Protein AF-A0A5B7BRU8-F1 (afdb_monomer)

Sequence (121 aa):
IQEARGSVTLKDQLRDIVDGLNHENLNVRYMVACELNKLLNLRREDVTSVVTGEVGSDIDVLSSLITSLLRGCAEESRTLVGQRLKLVCADCLGALGAVDPAKVKGFSSQRFKIACSDDDL

Organism: Davidia involucrata (NCBI:txid16924)

pLDDT: mean 86.53, std 15.12, range [45.56, 98.75]

Nearest PDB structures (foldseek):
  4mfu-assembly1_A  TM=5.853E-01  e=4.643E+00  Homo sapiens
  4cba-assembly1_A  TM=6.018E-01  e=8.241E+00  Homo sapiens
  1pc2-assembly1_A  TM=3.114E-01  e=1.913E+00  Homo sapiens

Secondary structure (DSSP, 8-state):
---SSPPPPHHHHHHHHHHHHT-SSHHHHHHHHHHHHHHHHHTHHHHHHHHH---HHHHHHHHHHHHHHHHHHT----SHHHHHHHHHHHHHHHHH----GGG------------------

Structure (mmCIF, N/CA/C/O backbone):
data_AF-A0A5B7BRU8-F1
#
_entry.id   AF-A0A5B7BRU8-F1
#
loop_
_atom_site.group_PDB
_atom_site.id
_atom_site.type_symbol
_atom_site.label_atom_id
_atom_site.label_alt_id
_atom_site.label_comp_id
_atom_site.label_asym_id
_atom_site.label_entity_id
_atom_site.label_seq_id
_atom_site.pdbx_PDB_ins_code
_atom_site.Cartn_x
_atom_site.Cartn_y
_atom_site.Cartn_z
_atom_site.occupancy
_atom_site.B_iso_or_equiv
_atom_site.auth_seq_id
_atom_site.auth_comp_id
_atom_site.auth_asym_id
_atom_site.auth_atom_id
_atom_site.pdbx_PDB_model_num
ATOM 1 N N . ILE A 1 1 ? 7.985 20.636 27.473 1.00 47.28 1 ILE A N 1
ATOM 2 C CA . ILE A 1 1 ? 7.450 20.869 26.107 1.00 47.28 1 ILE A CA 1
ATOM 3 C C . ILE A 1 1 ? 7.119 19.501 25.517 1.00 47.28 1 ILE A C 1
ATOM 5 O O . ILE A 1 1 ? 7.957 18.906 24.859 1.00 47.28 1 ILE A O 1
ATOM 9 N N . GLN A 1 2 ? 5.962 18.937 25.864 1.00 45.56 2 GLN A N 1
ATOM 10 C CA . GLN A 1 2 ? 5.582 17.571 25.463 1.00 45.56 2 GLN A CA 1
ATOM 11 C C . GLN A 1 2 ? 4.068 17.456 25.198 1.00 45.56 2 GLN A C 1
ATOM 13 O O . GLN A 1 2 ? 3.508 16.372 25.239 1.00 45.56 2 GLN A O 1
ATOM 18 N N . GLU A 1 3 ? 3.417 18.586 24.904 1.00 46.41 3 GLU A N 1
ATOM 19 C CA . GLU A 1 3 ? 1.966 18.708 24.704 1.00 46.41 3 GLU A CA 1
ATOM 20 C C . GLU A 1 3 ? 1.664 19.636 23.514 1.00 46.41 3 GLU A C 1
ATOM 22 O O . GLU A 1 3 ? 1.133 20.729 23.677 1.00 46.41 3 GLU A O 1
ATOM 27 N N . ALA A 1 4 ? 2.068 19.256 22.298 1.00 52.97 4 ALA A N 1
ATOM 28 C CA . ALA A 1 4 ? 1.683 20.023 21.100 1.00 52.97 4 ALA A CA 1
ATOM 29 C C . ALA A 1 4 ? 1.502 19.193 19.819 1.00 52.97 4 ALA A C 1
ATOM 31 O O . ALA A 1 4 ? 1.218 19.750 18.763 1.00 52.97 4 ALA A O 1
ATOM 32 N N . ARG A 1 5 ? 1.649 17.866 19.875 1.00 54.78 5 ARG A N 1
ATOM 33 C CA . ARG A 1 5 ? 1.289 16.982 18.762 1.00 54.78 5 ARG A CA 1
ATOM 34 C C . ARG A 1 5 ? 0.196 16.070 19.287 1.00 54.78 5 ARG A C 1
ATOM 36 O O . ARG A 1 5 ? 0.471 15.258 20.164 1.00 54.78 5 ARG A O 1
ATOM 43 N N . GLY A 1 6 ? -1.040 16.278 18.835 1.00 57.91 6 GLY A N 1
ATOM 44 C CA . GLY A 1 6 ? -2.138 15.362 19.143 1.00 57.91 6 GLY A CA 1
ATOM 45 C C . GLY A 1 6 ? -1.732 13.921 18.822 1.00 57.91 6 GLY A C 1
ATOM 46 O O . GLY A 1 6 ? -0.848 13.696 17.992 1.00 57.91 6 GLY A O 1
ATOM 47 N N . SER A 1 7 ? -2.333 12.948 19.507 1.00 70.25 7 SER A N 1
ATOM 48 C CA . SER A 1 7 ? -2.069 11.536 19.221 1.00 70.25 7 SER A CA 1
ATOM 49 C C . SER A 1 7 ? -2.388 11.262 17.750 1.00 70.25 7 SER A C 1
ATOM 51 O O . SER A 1 7 ? -3.527 11.457 17.327 1.00 70.25 7 SER A O 1
ATOM 53 N N . VAL A 1 8 ? -1.378 10.885 16.960 1.00 82.31 8 VAL A N 1
ATOM 54 C CA . VAL A 1 8 ? -1.557 10.590 15.534 1.00 82.31 8 VAL A CA 1
ATOM 55 C C . VAL A 1 8 ? -2.370 9.306 15.435 1.00 82.31 8 VAL A C 1
ATOM 57 O O . VAL A 1 8 ? -1.941 8.257 15.924 1.00 82.31 8 VAL A O 1
ATOM 60 N N . THR A 1 9 ? -3.554 9.382 14.829 1.00 89.75 9 THR A N 1
ATOM 61 C CA . THR 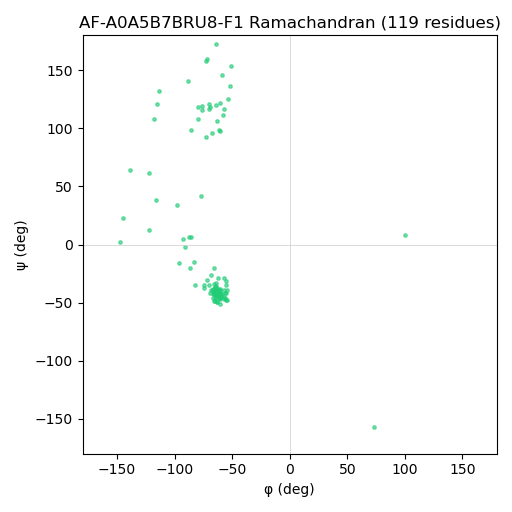A 1 9 ? -4.412 8.204 14.697 1.00 89.75 9 THR A CA 1
ATOM 62 C C . THR A 1 9 ? -3.839 7.242 13.654 1.00 89.75 9 THR A C 1
ATOM 64 O O . THR A 1 9 ? -3.076 7.642 12.774 1.00 89.75 9 THR A O 1
ATOM 67 N N . LEU A 1 10 ? -4.215 5.956 13.712 1.00 90.06 10 LEU A N 1
ATOM 68 C CA . LEU A 1 10 ? -3.817 4.986 12.676 1.00 90.06 10 LEU A CA 1
ATOM 69 C C . LEU A 1 10 ? -4.224 5.473 11.281 1.00 90.06 10 LEU A C 1
ATOM 71 O O . LEU A 1 10 ? -3.479 5.337 10.321 1.00 90.06 10 LEU A O 1
ATOM 75 N N . LYS A 1 11 ? -5.407 6.074 11.184 1.00 89.88 11 LYS A N 1
ATOM 76 C CA . LYS A 1 11 ? -5.946 6.603 9.940 1.00 89.88 11 LYS A CA 1
ATOM 77 C C . LYS A 1 11 ? -5.086 7.723 9.360 1.00 89.88 11 LYS A C 1
ATOM 79 O O . LYS A 1 11 ? -4.850 7.720 8.155 1.00 89.88 11 LYS A O 1
ATOM 84 N N . ASP A 1 12 ? -4.618 8.642 10.202 1.00 91.94 12 ASP A N 1
ATOM 85 C CA . ASP A 1 12 ? -3.735 9.731 9.771 1.00 91.94 12 ASP A CA 1
ATOM 86 C C . ASP A 1 12 ? -2.406 9.160 9.261 1.00 91.94 12 ASP A C 1
ATOM 88 O O . ASP A 1 12 ? -1.969 9.505 8.169 1.00 91.94 12 ASP A O 1
ATOM 92 N N . GLN A 1 13 ? -1.837 8.173 9.969 1.00 93.94 13 GLN A N 1
ATOM 93 C CA . GLN A 1 13 ? -0.629 7.467 9.516 1.00 93.94 13 GLN A CA 1
ATOM 94 C C . GLN A 1 13 ? -0.838 6.782 8.162 1.00 93.94 13 GLN A C 1
ATOM 96 O O . GLN A 1 13 ? 0.014 6.869 7.281 1.00 93.94 13 GLN A O 1
ATOM 101 N N . LEU A 1 14 ? -1.973 6.104 7.973 1.00 94.62 14 LEU A N 1
ATOM 102 C CA . LEU A 1 14 ? -2.295 5.454 6.704 1.00 94.62 14 LEU A CA 1
ATOM 103 C C . LEU A 1 14 ? -2.489 6.474 5.575 1.00 94.62 14 LEU A C 1
ATOM 105 O O . LEU A 1 14 ? -2.116 6.186 4.440 1.00 94.62 14 LEU A O 1
ATOM 109 N N . ARG A 1 15 ? -3.030 7.664 5.867 1.00 95.00 15 ARG A N 1
ATOM 110 C CA . ARG A 1 15 ? -3.149 8.748 4.885 1.00 95.00 15 ARG A CA 1
ATOM 111 C C . ARG A 1 15 ? -1.774 9.257 4.450 1.00 95.00 15 ARG A C 1
ATOM 113 O O . ARG A 1 15 ? -1.514 9.294 3.252 1.00 95.00 15 ARG A O 1
ATOM 120 N N . ASP A 1 16 ? -0.886 9.531 5.402 1.00 96.25 16 ASP A N 1
ATOM 121 C CA . ASP A 1 16 ? 0.487 9.968 5.120 1.00 96.25 16 ASP A CA 1
ATOM 122 C C . ASP A 1 16 ? 1.264 8.910 4.313 1.00 96.25 16 ASP A C 1
ATOM 124 O O . ASP A 1 16 ? 2.018 9.225 3.389 1.00 96.25 16 ASP A O 1
ATOM 128 N N . ILE A 1 17 ? 1.046 7.627 4.621 1.00 97.69 17 ILE A N 1
ATOM 129 C CA . ILE A 1 17 ? 1.626 6.508 3.871 1.00 97.69 17 ILE A CA 1
ATOM 130 C C . ILE A 1 17 ? 1.115 6.480 2.428 1.00 97.69 17 ILE A C 1
ATOM 132 O O . ILE A 1 17 ? 1.912 6.281 1.512 1.00 97.69 17 ILE A O 1
ATOM 136 N N . VAL A 1 18 ? -0.188 6.670 2.202 1.00 97.50 18 VAL A N 1
ATOM 137 C CA . VAL A 1 18 ? -0.758 6.732 0.846 1.00 97.50 18 VAL A CA 1
ATOM 138 C C . VAL A 1 18 ? -0.087 7.840 0.037 1.00 97.50 18 VAL A C 1
ATOM 140 O O . VAL A 1 18 ? 0.323 7.600 -1.101 1.00 97.50 18 VAL A O 1
ATOM 143 N N . ASP A 1 19 ? 0.087 9.023 0.620 1.00 97.94 19 ASP A N 1
ATOM 144 C CA . ASP A 1 19 ? 0.746 10.143 -0.056 1.00 97.94 19 ASP A CA 1
ATOM 145 C C . ASP A 1 19 ? 2.208 9.805 -0.395 1.00 97.94 19 ASP A C 1
ATOM 147 O O . ASP A 1 19 ? 2.658 9.994 -1.529 1.00 97.94 19 ASP A O 1
ATOM 151 N N . GLY A 1 20 ? 2.931 9.191 0.545 1.00 98.38 20 GLY A N 1
ATOM 152 C CA . GLY A 1 20 ? 4.307 8.741 0.343 1.00 98.38 20 GLY A CA 1
ATOM 153 C C . GLY A 1 20 ? 4.468 7.635 -0.712 1.00 98.38 20 GLY A C 1
ATOM 154 O O . GLY A 1 20 ? 5.421 7.661 -1.495 1.00 98.38 20 GLY A O 1
ATOM 155 N N . LEU A 1 21 ? 3.528 6.688 -0.796 1.00 98.38 21 LEU A N 1
ATOM 156 C CA . LEU A 1 21 ? 3.519 5.634 -1.821 1.00 98.38 21 LEU A CA 1
ATOM 157 C C . LEU A 1 21 ? 3.247 6.181 -3.229 1.00 98.38 21 LEU A C 1
ATOM 159 O O . LEU A 1 21 ? 3.685 5.584 -4.213 1.00 98.38 21 LEU A O 1
ATOM 163 N N . ASN A 1 22 ? 2.551 7.314 -3.341 1.00 97.56 22 ASN A N 1
ATOM 164 C CA . ASN A 1 22 ? 2.251 7.963 -4.619 1.00 97.56 22 ASN A CA 1
ATOM 165 C C . ASN A 1 22 ? 3.310 8.994 -5.049 1.00 97.56 22 ASN A C 1
ATOM 167 O O . ASN A 1 22 ? 3.217 9.543 -6.148 1.00 97.56 22 ASN A O 1
ATOM 171 N N . HIS A 1 23 ? 4.336 9.230 -4.229 1.00 98.44 23 HIS A N 1
ATOM 172 C CA . HIS A 1 23 ? 5.395 10.202 -4.498 1.00 98.44 23 HIS A CA 1
ATOM 173 C C . HIS A 1 23 ? 6.147 9.904 -5.808 1.00 98.44 23 HIS A C 1
ATOM 175 O O . HIS A 1 23 ? 6.356 8.751 -6.152 1.00 98.44 23 HIS A O 1
ATOM 181 N N . GLU A 1 24 ? 6.611 10.899 -6.565 1.00 96.56 24 GLU A N 1
ATOM 182 C CA . GLU A 1 24 ? 7.288 10.670 -7.861 1.00 96.56 24 GLU A CA 1
ATOM 183 C C . GLU A 1 24 ? 8.619 9.901 -7.749 1.00 96.56 24 GLU A C 1
ATOM 185 O O . GLU A 1 24 ? 8.972 9.101 -8.614 1.00 96.56 24 GLU A O 1
ATOM 190 N N . ASN A 1 25 ? 9.351 10.113 -6.654 1.00 97.69 25 ASN A N 1
ATOM 191 C CA . ASN A 1 25 ? 10.643 9.479 -6.408 1.00 97.69 25 ASN A CA 1
ATOM 192 C C . ASN A 1 25 ? 10.490 8.039 -5.893 1.00 97.69 25 ASN A C 1
ATOM 194 O O . ASN A 1 25 ? 10.001 7.810 -4.785 1.00 97.69 25 ASN A O 1
ATOM 198 N N . LEU A 1 26 ? 11.015 7.082 -6.661 1.00 97.69 26 LEU A N 1
ATOM 199 C CA . LEU A 1 26 ? 10.983 5.650 -6.354 1.00 97.69 26 LEU A CA 1
ATOM 200 C C . LEU A 1 26 ? 11.579 5.296 -4.979 1.00 97.69 26 LEU A C 1
ATOM 202 O O . LEU A 1 26 ? 11.082 4.398 -4.305 1.00 97.69 26 LEU A O 1
ATOM 206 N N . ASN A 1 27 ? 12.618 6.008 -4.535 1.00 98.12 27 ASN A N 1
ATOM 207 C CA . ASN A 1 27 ? 13.240 5.758 -3.232 1.00 98.12 27 ASN A CA 1
ATOM 208 C C . ASN A 1 27 ? 12.325 6.169 -2.074 1.00 98.12 27 ASN A C 1
ATOM 210 O O . ASN A 1 27 ? 12.313 5.497 -1.044 1.00 98.12 27 ASN A O 1
ATOM 214 N N . VAL A 1 28 ? 11.541 7.239 -2.253 1.00 98.50 28 VAL A N 1
ATOM 215 C CA . VAL A 1 28 ? 10.537 7.663 -1.266 1.00 98.50 28 VAL A CA 1
ATOM 216 C C . VAL A 1 28 ? 9.450 6.600 -1.167 1.00 98.50 28 VAL A C 1
ATOM 218 O O . VAL A 1 28 ? 9.186 6.121 -0.068 1.00 98.50 28 VAL A O 1
ATOM 221 N N . ARG A 1 29 ? 8.917 6.133 -2.308 1.00 98.56 29 ARG A N 1
ATOM 222 C CA . ARG A 1 29 ? 7.933 5.037 -2.331 1.00 98.56 29 ARG A CA 1
ATOM 223 C C . ARG A 1 29 ? 8.449 3.795 -1.610 1.00 98.56 29 ARG A C 1
ATOM 225 O O . ARG A 1 29 ? 7.748 3.233 -0.779 1.00 98.56 29 ARG A O 1
ATOM 232 N N . TYR A 1 30 ? 9.684 3.384 -1.907 1.00 98.75 30 TYR A N 1
ATOM 233 C CA . TYR A 1 30 ? 10.307 2.210 -1.295 1.00 98.75 30 TYR A CA 1
ATOM 234 C C . TYR A 1 30 ? 10.464 2.351 0.221 1.00 98.75 30 TYR A C 1
ATOM 236 O O . TYR A 1 30 ? 10.111 1.434 0.962 1.00 98.75 30 TYR A O 1
ATOM 244 N N . MET A 1 31 ? 10.951 3.500 0.692 1.00 98.56 31 MET A N 1
ATOM 245 C CA . MET A 1 31 ? 11.106 3.767 2.122 1.00 98.56 31 MET A CA 1
ATOM 246 C C . MET A 1 31 ? 9.755 3.733 2.848 1.00 98.56 31 MET A C 1
ATOM 248 O O . MET A 1 31 ? 9.632 3.071 3.879 1.00 98.56 31 MET A O 1
ATOM 252 N N . VAL A 1 32 ? 8.732 4.365 2.271 1.00 98.69 32 VAL A N 1
ATOM 253 C CA . VAL A 1 32 ? 7.376 4.397 2.833 1.00 98.69 32 VAL A CA 1
ATOM 254 C C . VAL A 1 32 ? 6.733 3.009 2.823 1.00 98.69 32 VAL A C 1
ATOM 256 O O . VAL A 1 32 ? 6.126 2.617 3.814 1.00 98.69 32 VAL A O 1
ATOM 259 N N . ALA A 1 33 ? 6.919 2.219 1.761 1.00 98.62 33 ALA A N 1
ATOM 260 C CA . ALA A 1 33 ? 6.446 0.836 1.706 1.00 98.62 33 ALA A CA 1
ATOM 261 C C . ALA A 1 33 ? 7.086 -0.031 2.804 1.00 98.62 33 ALA A C 1
ATOM 263 O O . ALA A 1 33 ? 6.395 -0.811 3.456 1.00 98.62 33 ALA A O 1
ATOM 264 N N . CYS A 1 34 ? 8.391 0.138 3.056 1.00 98.62 34 CYS A N 1
ATOM 265 C CA . CYS A 1 34 ? 9.073 -0.551 4.154 1.00 98.62 34 CYS A CA 1
ATOM 266 C C . CYS A 1 34 ? 8.494 -0.161 5.518 1.00 98.62 34 CYS A C 1
ATOM 268 O O . CYS A 1 34 ? 8.344 -1.018 6.387 1.00 98.62 34 CYS A O 1
ATOM 270 N N . GLU A 1 35 ? 8.187 1.120 5.716 1.00 98.38 35 GLU A N 1
ATOM 271 C CA . GLU A 1 35 ? 7.623 1.609 6.973 1.00 98.38 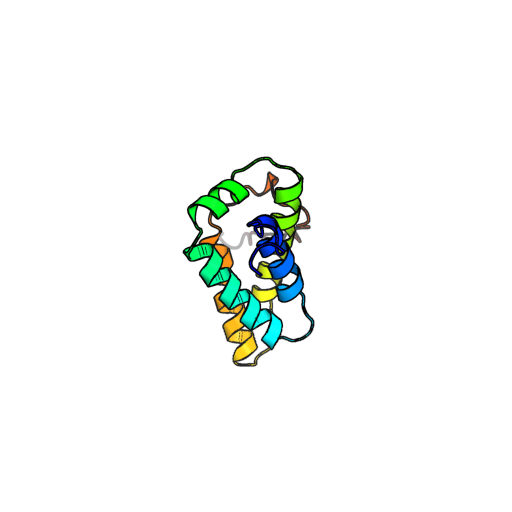35 GLU A CA 1
ATOM 272 C C . GLU A 1 35 ? 6.191 1.116 7.189 1.00 98.38 35 GLU A C 1
ATOM 274 O O . GLU A 1 35 ? 5.864 0.632 8.272 1.00 98.38 35 GLU A O 1
ATOM 279 N N . LEU A 1 36 ? 5.373 1.123 6.136 1.00 98.38 36 LEU A N 1
ATOM 280 C CA . LEU A 1 36 ? 4.051 0.510 6.160 1.00 98.38 36 LEU A CA 1
ATOM 281 C C . LEU A 1 36 ? 4.137 -0.969 6.546 1.00 98.38 36 LEU A C 1
ATOM 283 O O . LEU A 1 36 ? 3.384 -1.401 7.411 1.00 98.38 36 LEU A O 1
ATOM 287 N N . ASN A 1 37 ? 5.064 -1.740 5.969 1.00 98.25 37 ASN A N 1
ATOM 288 C CA . ASN A 1 37 ? 5.196 -3.159 6.302 1.00 98.25 37 ASN A CA 1
ATOM 289 C C . ASN A 1 37 ? 5.466 -3.363 7.803 1.00 98.25 37 ASN A C 1
ATOM 291 O O . ASN A 1 37 ? 4.852 -4.213 8.448 1.00 98.25 37 ASN A O 1
ATOM 295 N N . LYS A 1 38 ? 6.338 -2.541 8.401 1.00 97.38 38 LYS A N 1
ATOM 296 C CA . LYS A 1 38 ? 6.569 -2.581 9.854 1.00 97.38 38 LYS A CA 1
ATOM 297 C C . LYS A 1 38 ? 5.305 -2.225 10.631 1.00 97.38 38 LYS A C 1
ATOM 299 O O . LYS A 1 38 ? 4.977 -2.927 11.583 1.00 97.38 38 LYS A O 1
ATOM 304 N N . LEU A 1 39 ? 4.594 -1.172 10.224 1.00 96.00 39 LEU A N 1
ATOM 305 C CA . LEU A 1 39 ? 3.362 -0.730 10.877 1.00 96.00 39 LEU A CA 1
ATOM 306 C C . LEU A 1 39 ? 2.280 -1.817 10.847 1.00 96.00 39 LEU A C 1
ATOM 308 O O . LEU A 1 39 ? 1.677 -2.095 11.881 1.00 96.00 39 LEU A O 1
ATOM 312 N N . LEU A 1 40 ? 2.071 -2.462 9.694 1.00 95.88 40 LEU A N 1
ATOM 313 C CA . LEU A 1 40 ? 1.091 -3.539 9.516 1.00 95.88 40 LEU A CA 1
ATOM 314 C C . LEU A 1 40 ? 1.394 -4.738 10.420 1.00 95.88 40 LEU A C 1
ATOM 316 O O . LEU A 1 40 ? 0.484 -5.314 11.013 1.00 95.88 40 LEU A O 1
ATOM 320 N N . ASN A 1 41 ? 2.674 -5.085 10.567 1.00 94.44 41 ASN A N 1
ATOM 321 C CA . ASN A 1 41 ? 3.093 -6.174 11.445 1.00 94.44 41 ASN A CA 1
ATOM 322 C C . ASN A 1 41 ? 3.028 -5.796 12.933 1.00 94.44 41 ASN A C 1
ATOM 324 O O . ASN A 1 41 ? 2.693 -6.640 13.760 1.00 94.44 41 ASN A O 1
ATOM 328 N N . LEU A 1 42 ? 3.312 -4.537 13.281 1.00 95.62 42 LEU A N 1
ATOM 329 C CA . LEU A 1 42 ? 3.276 -4.053 14.662 1.00 95.62 42 LEU A CA 1
ATOM 330 C C . LEU A 1 42 ? 1.844 -3.862 15.183 1.00 95.62 42 LEU A C 1
ATOM 332 O O . LEU A 1 42 ? 1.577 -4.128 16.351 1.00 95.62 42 LEU A O 1
ATOM 336 N N . ARG A 1 43 ? 0.928 -3.390 14.332 1.00 93.69 43 ARG A N 1
ATOM 337 C CA . ARG A 1 43 ? -0.447 -3.005 14.697 1.00 93.69 43 ARG A CA 1
ATOM 338 C C . ARG A 1 43 ? -1.505 -3.870 14.017 1.00 93.69 43 ARG A C 1
ATOM 340 O O . ARG A 1 43 ? -2.551 -3.381 13.594 1.00 93.69 43 ARG A O 1
ATOM 347 N N . ARG A 1 44 ? -1.228 -5.168 13.897 1.00 92.19 44 ARG A N 1
ATOM 348 C CA . ARG A 1 44 ? -2.044 -6.106 13.113 1.00 92.19 44 ARG A CA 1
ATOM 349 C C . ARG A 1 44 ? -3.523 -6.126 13.515 1.00 92.19 44 ARG A C 1
ATOM 351 O O . ARG A 1 44 ? -4.389 -6.152 12.643 1.00 92.19 44 ARG A O 1
ATOM 358 N N . GLU A 1 45 ? -3.819 -6.098 14.812 1.00 91.62 45 GLU A N 1
ATOM 359 C CA . GLU A 1 45 ? -5.197 -6.107 15.328 1.00 91.62 45 GLU A CA 1
ATOM 360 C C . GLU A 1 45 ? -5.948 -4.817 14.973 1.00 91.62 45 GLU A C 1
ATOM 362 O O . GLU A 1 45 ? -7.056 -4.873 14.439 1.00 91.62 45 GLU A O 1
ATOM 367 N N . ASP A 1 46 ? -5.310 -3.660 15.169 1.00 90.88 46 ASP A N 1
ATOM 368 C CA . ASP A 1 46 ? -5.890 -2.359 14.822 1.00 90.88 46 ASP A CA 1
ATOM 369 C C . ASP A 1 46 ? -6.166 -2.248 13.317 1.00 90.88 46 ASP A C 1
ATOM 371 O O . ASP A 1 46 ? -7.221 -1.771 12.900 1.00 90.88 46 ASP A O 1
ATOM 375 N N .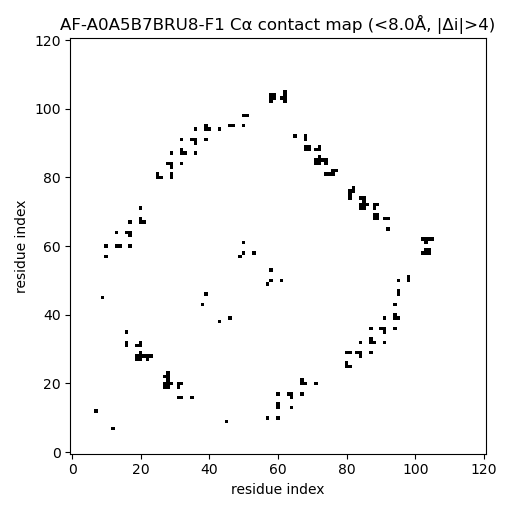 VAL A 1 47 ? -5.236 -2.729 12.488 1.00 89.94 47 VAL A N 1
ATOM 376 C CA . VAL A 1 47 ? -5.395 -2.770 11.029 1.00 89.94 47 VAL A CA 1
ATOM 377 C C . VAL A 1 47 ? -6.542 -3.698 10.635 1.00 89.94 47 VAL A C 1
ATOM 379 O O . VAL A 1 47 ? -7.358 -3.330 9.795 1.00 89.94 47 VAL A O 1
ATOM 382 N N . THR A 1 48 ? -6.650 -4.871 11.263 1.00 90.06 48 THR A N 1
ATOM 383 C CA . THR A 1 48 ? -7.749 -5.814 11.004 1.00 90.06 48 THR A CA 1
ATOM 384 C C . THR A 1 48 ? -9.099 -5.187 11.351 1.00 90.06 48 THR A C 1
ATOM 386 O O . THR A 1 48 ? -10.061 -5.338 10.599 1.00 90.06 48 THR A O 1
ATOM 389 N N . SER A 1 49 ? -9.170 -4.426 12.445 1.00 89.50 49 SER A N 1
ATOM 390 C CA . SER A 1 49 ? -10.363 -3.661 12.820 1.00 89.50 49 SER A CA 1
ATOM 391 C C . SER A 1 49 ? -10.737 -2.627 11.751 1.00 89.50 49 SER A C 1
ATOM 393 O O . SER A 1 49 ? -11.893 -2.553 11.342 1.00 89.50 49 SER A O 1
ATOM 395 N N . VAL A 1 50 ? -9.758 -1.897 11.204 1.00 87.19 50 VAL A N 1
ATOM 396 C CA . VAL A 1 50 ? -9.986 -0.945 10.101 1.00 87.19 50 VAL A CA 1
ATOM 397 C C . VAL A 1 50 ? -10.458 -1.648 8.822 1.00 87.19 50 VAL A C 1
ATOM 399 O O . VAL A 1 50 ? -11.383 -1.172 8.169 1.00 87.19 50 VAL A O 1
ATOM 402 N N . VAL A 1 51 ? -9.859 -2.788 8.470 1.00 87.00 51 VAL A N 1
ATOM 403 C CA . VAL A 1 51 ? -10.210 -3.567 7.268 1.00 87.00 51 VAL A CA 1
ATOM 404 C C . VAL A 1 51 ? -11.614 -4.172 7.366 1.00 87.00 51 VAL A C 1
ATOM 406 O O . VAL A 1 51 ? -12.356 -4.202 6.383 1.00 87.00 51 VAL A O 1
ATOM 409 N N . THR A 1 52 ? -11.990 -4.659 8.549 1.00 85.94 52 THR A N 1
ATOM 410 C CA . THR A 1 52 ? -13.289 -5.307 8.788 1.00 85.94 52 THR A CA 1
ATOM 411 C C . THR A 1 52 ? -14.398 -4.323 9.151 1.00 85.94 52 THR A C 1
ATOM 413 O O . THR A 1 52 ? -15.569 -4.652 8.959 1.00 85.94 52 THR A O 1
ATOM 416 N N . GLY A 1 53 ? -14.054 -3.118 9.606 1.00 81.19 53 GLY A N 1
ATOM 417 C CA . GLY A 1 53 ? -14.988 -2.064 9.988 1.00 81.19 53 GLY A CA 1
ATOM 418 C C . GLY A 1 53 ? -15.852 -1.527 8.841 1.00 81.19 53 GLY A C 1
ATOM 419 O O . GLY A 1 53 ? -15.693 -1.871 7.667 1.00 81.19 53 GLY A O 1
ATOM 420 N N . GLU A 1 54 ? -16.820 -0.682 9.200 1.00 67.12 54 GLU A N 1
ATOM 421 C CA . GLU A 1 54 ? -17.844 -0.141 8.286 1.00 67.12 54 GLU A CA 1
ATOM 422 C C . GLU A 1 54 ? -17.845 1.398 8.235 1.00 67.12 54 GLU A C 1
ATOM 424 O O . GLU A 1 54 ? -18.762 2.025 7.704 1.00 67.12 54 GLU A O 1
ATOM 429 N N . VAL A 1 55 ? -16.809 2.048 8.774 1.00 70.12 55 VAL A N 1
ATOM 430 C CA . VAL A 1 55 ? -16.733 3.513 8.814 1.00 70.12 55 VAL A CA 1
ATOM 431 C C . VAL A 1 55 ? -16.359 4.054 7.431 1.00 70.12 55 VAL A C 1
ATOM 433 O O . VAL A 1 55 ? -15.258 3.842 6.927 1.00 70.12 55 VAL A O 1
ATOM 436 N N . GLY A 1 56 ? -17.271 4.814 6.816 1.00 71.06 56 GLY A N 1
ATOM 437 C CA . GLY A 1 56 ? -17.151 5.249 5.417 1.00 71.06 56 GLY A CA 1
ATOM 438 C C . GLY A 1 56 ? -15.865 6.004 5.053 1.00 71.06 56 GLY A C 1
ATOM 439 O O . GLY A 1 56 ? -15.371 5.862 3.940 1.00 71.06 56 GLY A O 1
ATOM 440 N N . SER A 1 57 ? -15.281 6.765 5.980 1.00 73.31 57 SER A N 1
ATOM 441 C CA . SER A 1 57 ? -14.037 7.508 5.724 1.00 73.31 57 SER A CA 1
ATOM 442 C C . SER A 1 57 ? -12.765 6.663 5.887 1.00 73.31 57 SER A C 1
ATOM 444 O O . SER A 1 57 ? -11.704 7.084 5.429 1.00 73.31 57 SER A O 1
ATOM 446 N N . ASP A 1 58 ? -12.856 5.487 6.511 1.00 81.25 58 ASP A N 1
ATOM 447 C CA . ASP A 1 58 ? -11.761 4.511 6.594 1.00 81.25 58 ASP A CA 1
ATOM 448 C C . ASP A 1 58 ? -11.704 3.664 5.315 1.00 81.25 58 ASP A C 1
ATOM 450 O O . ASP A 1 58 ? -10.623 3.388 4.796 1.00 81.25 58 ASP A O 1
ATOM 454 N N . ILE A 1 59 ? -12.873 3.378 4.732 1.00 84.69 59 ILE A N 1
ATOM 455 C CA . ILE A 1 59 ? -13.023 2.718 3.426 1.00 84.69 59 ILE A CA 1
ATOM 456 C C . ILE A 1 59 ? -12.275 3.477 2.317 1.00 84.69 59 ILE A C 1
ATOM 458 O O . ILE A 1 59 ? -11.610 2.860 1.482 1.00 84.69 59 ILE A O 1
ATOM 462 N N . ASP A 1 60 ? -12.335 4.812 2.310 1.00 89.06 60 ASP A N 1
ATOM 463 C CA . ASP A 1 60 ? -11.638 5.627 1.305 1.00 89.06 60 ASP A CA 1
ATOM 464 C C . ASP A 1 60 ? -10.109 5.577 1.463 1.00 89.06 60 ASP A C 1
ATOM 466 O O . ASP A 1 60 ? -9.381 5.509 0.468 1.00 89.06 60 ASP A O 1
ATOM 470 N N . VAL A 1 61 ? -9.611 5.582 2.708 1.00 91.31 61 VAL A N 1
ATOM 471 C CA . VAL A 1 61 ? -8.173 5.424 3.003 1.00 91.31 61 VAL A CA 1
ATOM 472 C C . VAL A 1 61 ? -7.702 4.053 2.544 1.00 91.31 61 VAL A C 1
ATOM 474 O O . VAL A 1 61 ? -6.715 3.957 1.820 1.00 91.31 61 VAL A O 1
ATOM 477 N N . LEU A 1 62 ? -8.429 3.003 2.927 1.00 92.06 62 LEU A N 1
ATOM 478 C CA . LEU A 1 62 ? -8.088 1.625 2.603 1.00 92.06 62 LEU A CA 1
ATOM 479 C C . LEU A 1 62 ? -8.091 1.392 1.090 1.00 92.06 62 LEU A C 1
ATOM 481 O O . LEU A 1 62 ? -7.155 0.805 0.555 1.00 92.06 62 LEU A O 1
ATOM 485 N N . SER A 1 63 ? -9.095 1.915 0.383 1.00 92.50 63 SER A N 1
ATOM 486 C CA . SER A 1 63 ? -9.164 1.815 -1.079 1.00 92.50 63 SER A CA 1
ATOM 487 C C . SER A 1 63 ? -7.971 2.490 -1.755 1.00 92.50 63 SER A C 1
ATOM 489 O O . SER A 1 63 ? -7.377 1.933 -2.683 1.00 92.50 63 SER A O 1
ATOM 491 N N . SER A 1 64 ? -7.577 3.663 -1.253 1.00 94.44 64 SER A N 1
ATOM 492 C CA . SER A 1 64 ? -6.408 4.391 -1.753 1.00 94.44 64 SER A CA 1
ATOM 493 C C . SER A 1 64 ? -5.113 3.626 -1.466 1.00 94.44 64 SER A C 1
ATOM 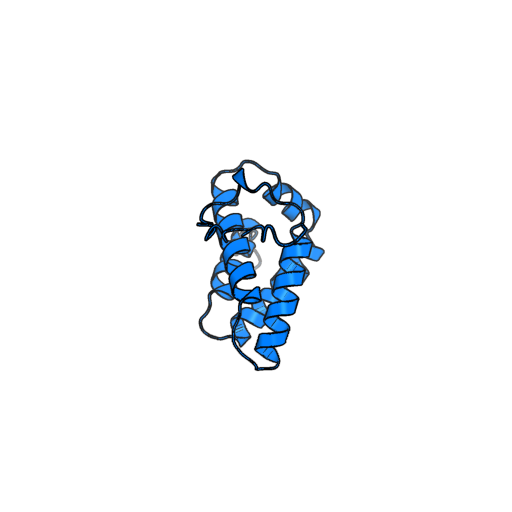495 O O . SER A 1 64 ? -4.274 3.486 -2.353 1.00 94.44 64 SER A O 1
ATOM 497 N N . LEU A 1 65 ? -4.984 3.057 -0.265 1.00 95.69 65 LEU A N 1
ATOM 498 C CA . LEU A 1 65 ? -3.841 2.246 0.146 1.00 95.69 65 LEU A CA 1
ATOM 499 C C . LEU A 1 65 ? -3.667 1.004 -0.729 1.00 95.69 65 LEU A C 1
ATOM 501 O O . LEU A 1 65 ? -2.582 0.790 -1.267 1.00 95.69 65 LEU A O 1
ATOM 505 N N . ILE A 1 66 ? -4.730 0.217 -0.921 1.00 95.44 66 ILE A N 1
ATOM 506 C CA . ILE A 1 66 ? -4.693 -0.981 -1.773 1.00 95.44 66 ILE A CA 1
ATOM 507 C C . ILE A 1 66 ? -4.333 -0.586 -3.209 1.00 95.44 66 ILE A C 1
ATOM 509 O O . ILE A 1 66 ? -3.488 -1.229 -3.829 1.00 95.44 66 ILE A O 1
ATOM 513 N N . THR A 1 67 ? -4.905 0.503 -3.729 1.00 95.00 67 THR A N 1
ATOM 514 C CA . THR A 1 67 ? -4.592 0.999 -5.079 1.00 95.00 67 THR A CA 1
ATOM 515 C C . THR A 1 67 ? -3.114 1.373 -5.218 1.00 95.00 67 THR A C 1
ATOM 517 O O . THR A 1 67 ? -2.462 0.963 -6.180 1.00 95.00 67 THR A O 1
ATOM 520 N N . SER A 1 68 ? -2.556 2.112 -4.258 1.00 97.12 68 SER A N 1
ATOM 521 C CA . SER A 1 68 ? -1.141 2.493 -4.262 1.00 97.12 68 SER A CA 1
ATOM 522 C C . SER A 1 68 ? -0.210 1.285 -4.133 1.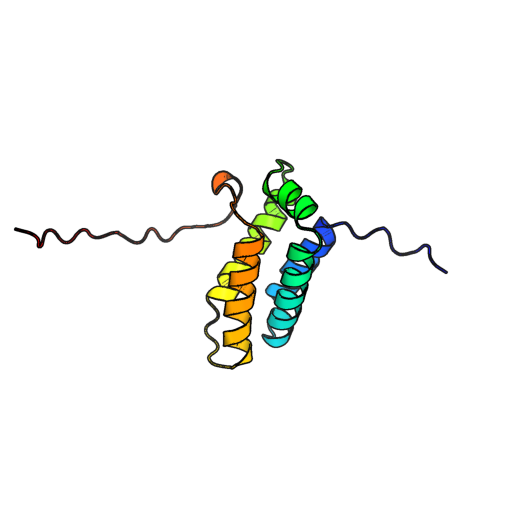00 97.12 68 SER A C 1
ATOM 524 O O . SER A 1 68 ? 0.798 1.217 -4.835 1.00 97.12 68 SER A O 1
ATOM 526 N N . LEU A 1 69 ? -0.564 0.297 -3.307 1.00 97.50 69 LEU A N 1
ATOM 527 C CA . LEU A 1 69 ? 0.191 -0.951 -3.180 1.00 97.50 69 LEU A CA 1
ATOM 528 C C . LEU A 1 69 ? 0.175 -1.769 -4.475 1.00 97.50 69 LEU A C 1
ATOM 530 O O . LEU A 1 69 ? 1.230 -2.198 -4.936 1.00 97.50 69 LEU A O 1
ATOM 534 N N . LEU A 1 70 ? -0.990 -1.931 -5.108 1.00 95.75 70 LEU A N 1
ATOM 535 C CA . LEU A 1 70 ? -1.106 -2.627 -6.392 1.00 95.75 70 LEU A CA 1
ATOM 536 C C . LEU A 1 70 ? -0.289 -1.933 -7.492 1.00 95.75 70 LEU A C 1
ATOM 538 O O . LEU A 1 70 ? 0.372 -2.610 -8.279 1.00 95.75 70 LEU A O 1
ATOM 542 N N . ARG A 1 71 ? -0.261 -0.592 -7.521 1.00 95.56 71 ARG A N 1
ATOM 543 C CA . ARG A 1 71 ? 0.625 0.167 -8.423 1.00 95.56 71 ARG A CA 1
ATOM 544 C C . ARG A 1 71 ? 2.103 -0.087 -8.128 1.00 95.56 71 ARG A C 1
ATOM 546 O O . ARG A 1 71 ? 2.875 -0.232 -9.067 1.00 95.56 71 ARG A O 1
ATOM 553 N N . GLY A 1 72 ? 2.491 -0.185 -6.856 1.00 97.12 72 GLY A N 1
ATOM 554 C CA . GLY A 1 72 ? 3.853 -0.550 -6.459 1.00 97.12 72 GLY A CA 1
ATOM 555 C C . GLY A 1 72 ? 4.249 -1.967 -6.892 1.00 97.12 72 GLY A C 1
ATOM 556 O O . GLY A 1 72 ? 5.365 -2.173 -7.364 1.00 97.12 72 GLY A O 1
ATOM 557 N N . CYS A 1 73 ? 3.323 -2.931 -6.836 1.00 97.56 73 CYS A N 1
ATOM 558 C CA . CYS A 1 73 ? 3.526 -4.277 -7.387 1.00 97.56 73 CYS A CA 1
ATOM 559 C C . CYS A 1 73 ? 3.715 -4.263 -8.914 1.00 97.56 73 CYS A C 1
ATOM 561 O O . CYS A 1 73 ? 4.509 -5.037 -9.451 1.00 97.56 73 CYS A O 1
ATOM 563 N N . ALA A 1 74 ? 3.002 -3.369 -9.603 1.00 95.56 74 ALA A N 1
ATOM 564 C CA . ALA A 1 74 ? 3.069 -3.179 -11.049 1.00 95.56 74 ALA A CA 1
ATOM 565 C C . ALA A 1 74 ? 4.186 -2.218 -11.506 1.00 95.56 74 ALA A C 1
ATOM 567 O O . ALA A 1 74 ? 4.249 -1.897 -12.689 1.00 95.56 74 ALA A O 1
ATOM 568 N N . GLU A 1 75 ? 5.066 -1.759 -10.606 1.00 95.31 75 GLU A N 1
ATOM 569 C CA . GLU A 1 75 ? 6.177 -0.857 -10.939 1.00 95.31 75 GLU A CA 1
ATOM 570 C C . GLU A 1 75 ? 7.007 -1.414 -12.113 1.00 95.31 75 GLU A C 1
ATOM 572 O O . GLU A 1 75 ? 7.324 -2.598 -12.159 1.00 95.31 75 GLU A O 1
ATOM 577 N N . GLU A 1 76 ? 7.396 -0.595 -13.084 1.00 94.25 76 GLU A N 1
ATOM 578 C CA . GLU A 1 76 ? 8.086 -1.078 -14.294 1.00 94.25 76 GLU A CA 1
ATOM 579 C C . GLU A 1 76 ? 9.611 -0.952 -14.194 1.00 94.25 76 GLU A C 1
ATOM 581 O O . GLU A 1 76 ? 10.353 -1.604 -14.936 1.00 94.25 76 GLU A O 1
ATOM 586 N N . SER A 1 77 ? 10.101 -0.159 -13.235 1.00 94.06 77 SER A N 1
ATOM 587 C CA . SER A 1 77 ? 11.528 0.042 -13.000 1.00 94.06 77 SER A CA 1
ATOM 588 C C . SER A 1 77 ? 12.279 -1.282 -12.815 1.00 94.06 77 SER A C 1
ATOM 590 O O . SER A 1 77 ? 11.984 -2.090 -11.932 1.00 94.06 77 SER A O 1
ATOM 592 N N . ARG A 1 78 ? 13.321 -1.476 -13.633 1.00 95.19 78 ARG A N 1
ATOM 593 C CA . ARG A 1 78 ? 14.224 -2.642 -13.588 1.00 95.19 78 ARG A CA 1
ATOM 594 C C . ARG A 1 78 ? 15.395 -2.469 -12.615 1.00 95.19 78 ARG A C 1
ATOM 596 O O . ARG A 1 78 ? 16.298 -3.298 -12.580 1.00 95.19 78 ARG A O 1
ATOM 603 N N . THR A 1 79 ? 15.406 -1.383 -11.848 1.00 97.62 79 THR A N 1
ATOM 604 C CA . THR A 1 79 ? 16.430 -1.133 -10.826 1.00 97.62 79 THR A CA 1
ATOM 605 C C . THR A 1 79 ? 16.257 -2.071 -9.630 1.00 97.62 79 THR A C 1
ATOM 607 O O . THR A 1 79 ? 15.160 -2.567 -9.374 1.00 97.62 79 THR A O 1
ATOM 610 N N . LEU A 1 80 ? 17.319 -2.261 -8.839 1.00 97.88 80 LEU A N 1
ATOM 611 C CA . LEU A 1 80 ? 17.239 -3.032 -7.590 1.00 97.88 80 LEU A CA 1
ATOM 612 C C . LEU A 1 80 ? 16.194 -2.462 -6.621 1.00 97.88 80 LEU A C 1
ATOM 614 O O . LEU A 1 80 ? 15.477 -3.221 -5.975 1.00 97.88 80 LEU A O 1
ATOM 618 N N . VAL A 1 81 ? 16.082 -1.132 -6.532 1.00 98.06 81 VAL A N 1
ATOM 619 C CA . VAL A 1 81 ? 15.076 -0.472 -5.684 1.00 98.06 81 VAL A CA 1
ATOM 620 C C . VAL A 1 81 ? 13.668 -0.739 -6.212 1.00 98.06 81 VAL A C 1
ATOM 622 O O . VAL A 1 81 ? 12.793 -1.076 -5.424 1.00 98.06 81 VAL A O 1
ATOM 625 N N . GLY A 1 82 ? 13.458 -0.671 -7.530 1.00 98.12 82 GLY A N 1
ATOM 626 C CA . GLY A 1 82 ? 12.172 -0.999 -8.152 1.00 98.12 82 GLY A CA 1
ATOM 627 C C . GLY A 1 82 ? 11.744 -2.439 -7.879 1.00 98.12 82 GLY A C 1
ATOM 628 O O . GLY A 1 82 ? 10.618 -2.680 -7.461 1.00 98.12 82 GLY A O 1
ATOM 629 N N . GLN A 1 83 ? 12.659 -3.401 -8.017 1.00 98.12 83 GLN A N 1
ATOM 630 C CA . GLN A 1 83 ? 12.382 -4.805 -7.693 1.00 98.12 83 GLN A CA 1
ATOM 631 C C . GLN A 1 83 ? 12.046 -5.011 -6.211 1.00 98.12 83 GLN A C 1
ATOM 633 O O . GLN A 1 83 ? 11.104 -5.733 -5.889 1.00 98.12 83 GLN A O 1
ATOM 638 N N . ARG A 1 84 ? 12.777 -4.354 -5.303 1.00 98.31 84 ARG A N 1
ATOM 639 C CA . ARG A 1 84 ? 12.493 -4.416 -3.862 1.00 98.31 84 ARG A CA 1
ATOM 640 C C . ARG A 1 84 ? 11.162 -3.762 -3.504 1.00 98.31 84 ARG A C 1
ATOM 642 O O . ARG A 1 84 ? 10.449 -4.305 -2.669 1.00 98.31 84 ARG A O 1
ATOM 649 N N . LEU A 1 85 ? 10.808 -2.648 -4.147 1.00 98.56 85 LEU A N 1
ATOM 650 C CA . LEU A 1 85 ? 9.506 -2.005 -3.967 1.00 98.56 85 LEU A CA 1
ATOM 651 C C . LEU A 1 85 ? 8.366 -2.974 -4.294 1.00 98.56 85 LEU A C 1
ATOM 653 O O . LEU A 1 85 ? 7.465 -3.115 -3.475 1.00 98.56 85 LEU A O 1
ATOM 657 N N . LYS A 1 86 ? 8.438 -3.695 -5.423 1.00 98.31 86 LYS A N 1
ATOM 658 C CA . LYS A 1 86 ? 7.411 -4.686 -5.795 1.00 98.31 86 LYS A CA 1
ATOM 659 C C . LYS A 1 86 ? 7.194 -5.733 -4.708 1.00 98.31 86 LYS A C 1
ATOM 661 O O . LYS A 1 86 ? 6.054 -6.013 -4.355 1.00 98.31 86 LYS A O 1
ATOM 666 N N . LEU A 1 87 ? 8.288 -6.297 -4.189 1.00 98.50 87 LEU A N 1
ATOM 667 C CA . LEU A 1 87 ? 8.238 -7.329 -3.151 1.00 98.50 87 LEU A CA 1
ATOM 668 C C . LEU A 1 87 ? 7.615 -6.788 -1.864 1.00 98.50 87 LEU A C 1
ATOM 670 O O . LEU A 1 87 ? 6.664 -7.371 -1.360 1.00 98.50 87 LEU A O 1
ATOM 674 N N . VAL A 1 88 ? 8.074 -5.629 -1.386 1.00 98.69 88 VAL A N 1
ATOM 675 C CA . VAL A 1 88 ? 7.538 -5.033 -0.154 1.00 98.69 88 VAL A CA 1
ATOM 676 C C . VAL A 1 88 ? 6.067 -4.632 -0.317 1.00 98.69 88 VAL A C 1
ATOM 678 O O . VAL A 1 88 ? 5.283 -4.801 0.612 1.00 98.69 88 VAL A O 1
ATOM 681 N N . CYS A 1 89 ? 5.650 -4.146 -1.489 1.00 98.56 89 CYS A N 1
ATOM 682 C CA . CYS A 1 89 ? 4.236 -3.877 -1.755 1.00 98.56 89 CYS A CA 1
ATOM 683 C C . CYS A 1 89 ? 3.382 -5.155 -1.719 1.00 98.56 89 CYS A C 1
ATOM 685 O O . CYS A 1 89 ? 2.277 -5.124 -1.174 1.00 98.56 89 CYS A O 1
ATOM 687 N N . ALA A 1 90 ? 3.894 -6.273 -2.243 1.00 98.19 90 ALA A N 1
ATOM 688 C CA . ALA A 1 90 ? 3.225 -7.568 -2.161 1.00 98.19 90 ALA A CA 1
ATOM 689 C C . ALA A 1 90 ? 3.136 -8.076 -0.711 1.00 98.19 90 ALA A C 1
ATOM 691 O O . ALA A 1 90 ? 2.070 -8.533 -0.296 1.00 98.19 90 ALA A O 1
ATOM 692 N N . ASP A 1 91 ? 4.202 -7.919 0.078 1.00 98.44 91 ASP A N 1
ATOM 693 C CA . ASP A 1 91 ? 4.211 -8.265 1.505 1.00 98.44 91 ASP A CA 1
ATOM 694 C C . ASP A 1 91 ? 3.164 -7.451 2.282 1.00 98.44 91 ASP A C 1
ATOM 696 O O . ASP A 1 91 ? 2.395 -8.010 3.064 1.00 98.44 91 ASP A O 1
ATOM 700 N N . CYS A 1 92 ? 3.066 -6.143 2.019 1.00 98.25 92 CYS A N 1
ATOM 701 C CA . CYS A 1 92 ? 2.053 -5.279 2.627 1.00 98.25 92 CYS A CA 1
ATOM 702 C C . CYS A 1 92 ? 0.623 -5.717 2.274 1.00 98.25 92 CYS A C 1
ATOM 704 O O . CYS A 1 92 ? -0.236 -5.743 3.152 1.00 98.25 92 CYS A O 1
ATOM 706 N N . LEU A 1 93 ? 0.353 -6.086 1.014 1.00 96.19 93 LEU A N 1
ATOM 707 C CA . LEU A 1 93 ? -0.955 -6.627 0.616 1.00 96.19 93 LEU A CA 1
ATOM 708 C C . LEU A 1 93 ? -1.264 -7.940 1.345 1.00 96.19 93 LEU A C 1
ATOM 710 O O . LEU A 1 93 ? -2.382 -8.127 1.817 1.00 96.19 93 LEU A O 1
ATOM 714 N N . GLY A 1 94 ? -0.272 -8.822 1.489 1.00 95.94 94 GLY A N 1
ATOM 715 C CA . GLY A 1 94 ? -0.410 -10.049 2.273 1.00 95.94 94 GLY A CA 1
ATOM 716 C C . GLY A 1 94 ? -0.702 -9.776 3.753 1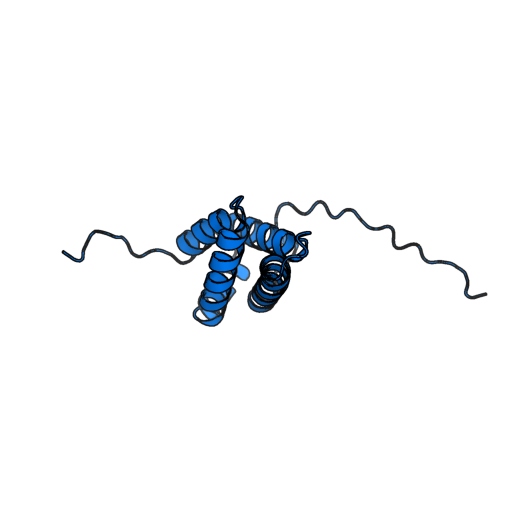.00 95.94 94 GLY A C 1
ATOM 717 O O . GLY A 1 94 ? -1.538 -10.453 4.351 1.00 95.94 94 GLY A O 1
ATOM 718 N N . ALA A 1 95 ? -0.064 -8.757 4.333 1.00 95.56 95 ALA A N 1
ATOM 719 C CA . ALA A 1 95 ? -0.251 -8.365 5.728 1.00 95.56 95 ALA A CA 1
ATOM 720 C C . ALA A 1 95 ? -1.615 -7.703 6.002 1.00 95.56 95 ALA A C 1
ATOM 722 O O . ALA A 1 95 ? -2.150 -7.876 7.098 1.00 95.56 95 ALA A O 1
ATOM 723 N N . LEU A 1 96 ? -2.203 -7.000 5.021 1.00 93.44 96 LEU A N 1
ATOM 724 C CA . LEU A 1 96 ? -3.589 -6.511 5.101 1.00 93.44 96 LEU A CA 1
ATOM 725 C C . LEU A 1 96 ? -4.604 -7.661 5.201 1.00 93.44 96 LEU A C 1
ATOM 727 O O . LEU A 1 96 ? -5.657 -7.501 5.815 1.00 93.44 96 LEU A O 1
ATOM 731 N N . GLY A 1 97 ? -4.275 -8.824 4.633 1.00 91.19 97 GLY A N 1
ATOM 732 C CA . GLY A 1 97 ? -5.117 -10.012 4.675 1.00 91.19 97 GLY A CA 1
ATOM 733 C C . GLY A 1 97 ? -6.343 -9.918 3.766 1.00 91.19 97 GLY A C 1
ATOM 734 O O . GLY A 1 97 ? -6.360 -9.201 2.766 1.00 91.19 97 GLY A O 1
ATOM 735 N N . ALA A 1 98 ? -7.371 -10.704 4.088 1.00 89.94 98 ALA A N 1
ATOM 736 C CA . ALA A 1 98 ? -8.596 -10.748 3.302 1.00 89.94 98 ALA A CA 1
ATOM 737 C C . ALA A 1 98 ? -9.392 -9.443 3.460 1.00 89.94 98 ALA A C 1
ATOM 739 O O . ALA A 1 98 ? -9.812 -9.091 4.561 1.00 89.94 98 ALA A O 1
ATOM 740 N N . VAL A 1 99 ? -9.633 -8.762 2.340 1.00 88.12 99 VAL A N 1
ATOM 741 C CA . VAL A 1 99 ? -10.474 -7.563 2.256 1.00 88.12 99 VAL A CA 1
ATOM 742 C C . VAL A 1 99 ? -11.702 -7.900 1.419 1.00 88.12 99 VAL A C 1
ATOM 744 O O . VAL A 1 99 ? -11.573 -8.468 0.335 1.00 88.12 99 VAL A O 1
ATOM 747 N N . ASP A 1 100 ? -12.888 -7.543 1.907 1.00 86.44 100 ASP A N 1
ATOM 748 C CA . ASP A 1 100 ? -14.127 -7.671 1.140 1.00 86.44 100 ASP A CA 1
ATOM 749 C C . ASP A 1 100 ? -14.082 -6.742 -0.093 1.00 86.44 100 ASP A C 1
ATOM 751 O O . ASP A 1 100 ? -13.983 -5.521 0.075 1.00 86.44 100 ASP A O 1
ATOM 755 N N . PRO A 1 101 ? -14.178 -7.268 -1.331 1.00 84.81 101 PRO A N 1
ATOM 756 C CA . PRO A 1 101 ? -14.180 -6.446 -2.538 1.00 84.81 101 PRO A CA 1
ATOM 757 C C . PRO A 1 101 ? -15.290 -5.388 -2.568 1.00 84.81 101 PRO A C 1
ATOM 759 O O . PRO A 1 101 ? -15.089 -4.328 -3.159 1.00 84.81 101 PRO A O 1
ATOM 762 N N . ALA A 1 102 ? -16.436 -5.624 -1.914 1.00 84.88 102 ALA A N 1
ATOM 763 C CA . ALA A 1 102 ? -17.519 -4.641 -1.827 1.00 84.88 102 ALA A CA 1
ATOM 764 C C . ALA A 1 102 ? -17.120 -3.387 -1.025 1.00 84.88 102 ALA A C 1
ATOM 766 O O . ALA A 1 102 ? -17.721 -2.324 -1.190 1.00 84.88 102 ALA A O 1
A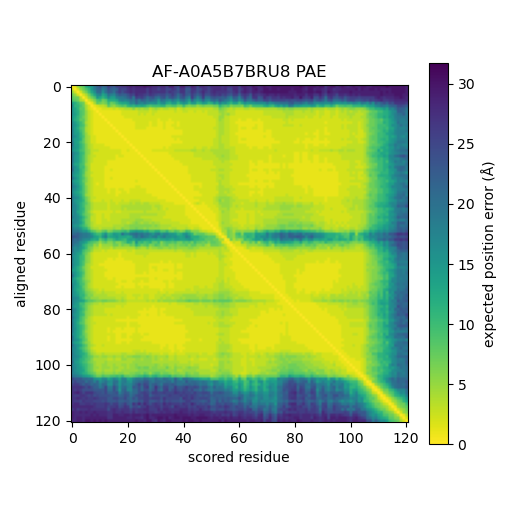TOM 767 N N . LYS A 1 103 ? -16.081 -3.496 -0.186 1.00 82.38 103 LYS A N 1
ATOM 768 C CA . LYS A 1 103 ? -15.523 -2.405 0.620 1.00 82.38 103 LYS A CA 1
ATOM 769 C C . LYS A 1 103 ? -14.377 -1.669 -0.068 1.00 82.38 103 LYS A C 1
ATOM 771 O O . LYS A 1 103 ? -13.783 -0.794 0.553 1.00 82.38 103 LYS A O 1
ATOM 776 N N . VAL A 1 104 ? -14.055 -1.981 -1.326 1.00 82.88 104 VAL A N 1
ATOM 777 C CA . VAL A 1 104 ? -12.995 -1.278 -2.055 1.00 82.88 104 VAL A CA 1
ATOM 778 C C . VAL A 1 104 ? -13.555 -0.511 -3.245 1.00 82.88 104 VAL A C 1
ATOM 780 O O . VAL A 1 104 ? -14.162 -1.072 -4.155 1.00 82.88 104 VAL A O 1
ATOM 783 N N . LYS A 1 105 ? -13.336 0.804 -3.251 1.00 82.94 105 LYS A N 1
ATOM 784 C CA . LYS A 1 105 ? -13.758 1.696 -4.334 1.00 82.94 105 LYS A CA 1
ATOM 785 C C . LYS A 1 105 ? -12.671 1.774 -5.407 1.00 82.94 105 LYS A C 1
ATOM 787 O O . LYS A 1 105 ? -11.493 1.894 -5.090 1.00 82.94 105 LYS A O 1
ATOM 792 N N . GLY A 1 106 ? -13.071 1.810 -6.679 1.00 68.31 106 GLY A N 1
ATOM 793 C CA . GLY A 1 106 ? -12.199 2.298 -7.757 1.00 68.31 106 GLY A CA 1
ATOM 794 C C . GLY A 1 106 ? -11.477 1.252 -8.610 1.00 68.31 106 GLY A C 1
ATOM 795 O O . GLY A 1 106 ? -10.689 1.640 -9.470 1.00 68.31 106 GLY A O 1
ATOM 796 N N . PHE A 1 107 ? -11.770 -0.043 -8.478 1.00 61.22 107 PHE A N 1
ATOM 797 C CA . PHE A 1 107 ? -11.299 -1.016 -9.466 1.00 61.22 107 PHE A CA 1
ATOM 798 C C . PHE A 1 107 ? -12.273 -1.103 -10.640 1.00 61.22 107 PHE A C 1
ATOM 800 O O . PHE A 1 107 ? -13.263 -1.829 -10.597 1.00 61.22 107 PHE A O 1
ATOM 807 N N . SER A 1 108 ? -11.965 -0.403 -11.734 1.00 52.97 108 SER A N 1
ATOM 808 C CA . SER A 1 108 ? -12.412 -0.879 -13.042 1.00 52.97 108 SER A CA 1
ATOM 809 C C . SER A 1 108 ? -11.546 -2.086 -13.377 1.00 52.97 108 SER A C 1
ATOM 811 O O . SER A 1 108 ? -10.425 -1.950 -13.869 1.00 52.97 108 SER A O 1
ATOM 813 N N . SER A 1 109 ? -12.017 -3.281 -13.023 1.00 54.62 109 SER A N 1
ATOM 814 C CA . SER A 1 109 ? -11.419 -4.507 -13.530 1.00 54.62 109 SER A CA 1
ATOM 815 C C . SER A 1 109 ? -11.518 -4.433 -15.052 1.00 54.62 109 SER A C 1
ATOM 817 O O . SER A 1 109 ? -12.620 -4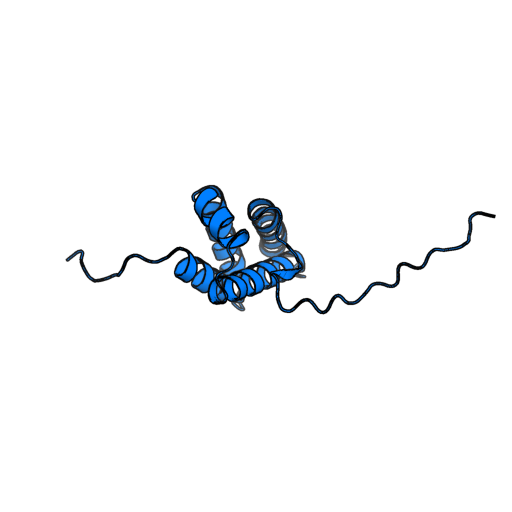.503 -15.600 1.00 54.62 109 SER A O 1
ATOM 819 N N . GLN A 1 110 ? -10.394 -4.296 -15.760 1.00 54.28 110 GLN A N 1
ATOM 820 C CA . GLN A 1 110 ? -10.381 -4.716 -17.155 1.00 54.28 110 GLN A CA 1
ATOM 821 C C . GLN A 1 110 ? -10.681 -6.206 -17.109 1.00 54.28 110 GLN A C 1
ATOM 823 O O . GLN A 1 110 ? -9.831 -7.006 -16.734 1.00 54.28 110 GLN A O 1
ATOM 828 N N . ARG A 1 111 ? -11.944 -6.562 -17.352 1.00 54.00 111 ARG A N 1
ATOM 829 C CA . ARG A 1 111 ? -12.409 -7.940 -17.351 1.00 54.00 111 ARG A CA 1
ATOM 830 C C . ARG A 1 111 ? -11.612 -8.643 -18.441 1.00 54.00 111 ARG A C 1
ATOM 832 O O . ARG A 1 111 ? -11.924 -8.497 -19.621 1.00 54.00 111 ARG A O 1
ATOM 839 N N . PHE A 1 112 ? -10.540 -9.332 -18.060 1.00 56.22 112 PHE A N 1
ATOM 840 C CA . PHE A 1 112 ? -9.802 -10.160 -18.996 1.00 56.22 112 PHE A CA 1
ATOM 841 C C . PHE A 1 112 ? -10.813 -11.193 -19.487 1.00 56.22 112 PHE A C 1
ATOM 843 O O . PHE A 1 112 ? -11.456 -11.873 -18.681 1.00 56.22 112 PHE A O 1
ATOM 850 N N . LYS A 1 113 ? -11.038 -11.244 -20.801 1.00 59.16 113 LYS A N 1
ATOM 851 C CA . LYS A 1 113 ? -11.839 -12.314 -21.386 1.00 59.16 113 LYS A CA 1
ATOM 852 C C . LYS A 1 113 ? -11.073 -13.601 -21.113 1.00 59.16 113 LYS A C 1
ATOM 854 O O . LYS A 1 113 ? -10.031 -13.826 -21.718 1.00 59.16 113 LYS A O 1
ATOM 859 N N . ILE A 1 114 ? -11.565 -14.407 -20.178 1.00 65.06 114 ILE A N 1
ATOM 860 C CA . ILE A 1 114 ? -11.146 -15.799 -20.066 1.00 65.06 114 ILE A CA 1
ATOM 861 C C . ILE A 1 114 ? -11.707 -16.462 -21.324 1.00 65.06 114 ILE A C 1
ATOM 863 O O . ILE A 1 114 ? -12.902 -16.737 -21.404 1.00 65.06 114 ILE A O 1
ATOM 867 N N . ALA A 1 115 ? -10.877 -16.569 -22.358 1.00 65.56 115 ALA A N 1
ATOM 868 C CA . ALA A 1 115 ? -11.203 -17.337 -23.544 1.00 65.56 115 ALA A CA 1
ATOM 869 C C . ALA A 1 115 ? -10.939 -18.803 -23.199 1.00 65.56 115 ALA A C 1
ATOM 871 O O . ALA A 1 115 ? -9.787 -19.197 -23.028 1.00 65.56 115 ALA A O 1
ATOM 872 N N . CYS A 1 116 ? -12.001 -19.587 -23.036 1.00 63.00 116 CYS A N 1
ATOM 873 C CA . CYS A 1 116 ? -11.879 -21.036 -23.067 1.00 63.00 116 CYS A CA 1
ATOM 874 C C . CYS A 1 116 ? -11.560 -21.415 -24.520 1.00 63.00 116 CYS A C 1
ATOM 876 O O . CYS A 1 116 ? -12.345 -21.090 -25.410 1.00 63.00 116 CYS A O 1
ATOM 878 N N . SER A 1 117 ? -10.388 -22.001 -24.769 1.00 67.31 117 SER A N 1
ATOM 879 C CA . SER A 1 117 ? -10.121 -22.674 -26.044 1.00 67.31 117 SER A CA 1
ATOM 880 C C . SER A 1 117 ? -10.855 -24.005 -25.988 1.00 67.31 117 SER A C 1
ATOM 882 O O . SER A 1 117 ? -10.558 -24.806 -25.106 1.00 67.31 117 SER A O 1
ATOM 884 N N . ASP A 1 118 ? -11.801 -24.236 -26.893 1.00 64.69 118 ASP A N 1
ATOM 885 C CA . ASP A 1 118 ? -12.489 -25.524 -27.053 1.00 64.69 118 ASP A CA 1
ATOM 886 C C . ASP A 1 118 ? -11.588 -26.546 -27.794 1.00 64.69 118 ASP A C 1
ATOM 888 O O . ASP A 1 118 ? -12.050 -27.264 -28.676 1.00 64.69 118 ASP A O 1
ATOM 892 N N . ASP A 1 119 ? -10.289 -26.602 -27.471 1.00 64.69 119 ASP A N 1
ATOM 893 C CA . ASP A 1 119 ? -9.293 -27.466 -28.137 1.00 64.69 119 ASP A CA 1
ATOM 894 C C . ASP A 1 119 ? -9.023 -28.776 -27.371 1.00 64.69 119 ASP A C 1
ATOM 896 O O . ASP A 1 119 ? -7.908 -29.291 -27.381 1.00 64.69 119 ASP A O 1
ATOM 900 N N . ASP A 1 120 ? -10.045 -29.331 -26.719 1.00 62.53 120 ASP A N 1
ATOM 901 C CA . ASP A 1 120 ? -10.007 -30.672 -26.117 1.00 62.53 120 ASP A CA 1
ATOM 902 C C . ASP A 1 120 ? -11.132 -31.549 -26.710 1.00 62.53 120 ASP A C 1
ATOM 904 O O . ASP A 1 120 ? -12.042 -31.981 -25.995 1.00 62.53 120 ASP A O 1
ATOM 908 N N . LEU A 1 121 ? -11.095 -31.788 -28.032 1.00 58.97 121 LEU A N 1
ATOM 909 C CA . LEU A 1 121 ? -11.973 -32.748 -28.725 1.00 58.97 121 LEU A CA 1
ATOM 910 C C . LEU A 1 121 ? -11.188 -33.896 -29.373 1.00 58.97 121 LEU A C 1
ATOM 912 O O . LEU A 1 121 ? -10.225 -33.609 -30.121 1.00 58.97 121 LEU A O 1
#

Solvent-accessible surface area (backbone atoms only — not comparable to full-atom values): 7217 Å² total; per-residue (Å²): 142,88,85,84,73,74,86,79,46,73,66,56,53,51,46,57,43,39,56,34,44,67,42,90,50,66,68,52,20,35,52,36,37,53,50,47,40,52,48,45,69,74,40,44,68,63,51,46,50,60,65,73,50,84,56,72,76,52,36,56,50,50,23,48,39,54,52,42,31,52,49,36,49,64,54,80,54,86,46,73,66,41,53,50,28,20,51,42,22,48,50,36,52,59,64,6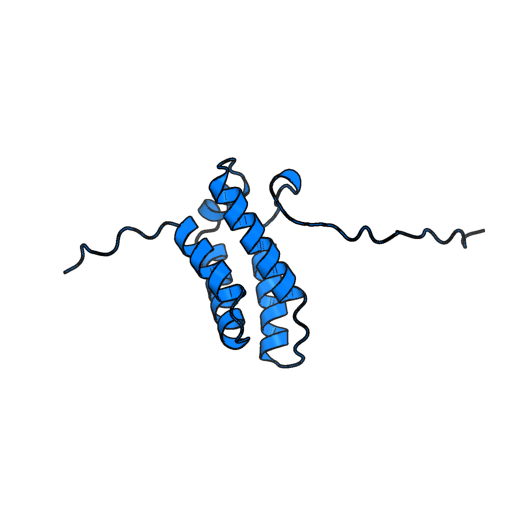6,50,91,68,64,68,92,60,46,67,86,79,80,70,79,75,73,80,82,74,80,77,88,83,85,125

Mean predicted aligned error: 7.97 Å

InterPro domains:
  IPR050517 DNA Damage Response and Repair Kinase [PTHR11139] (2-121)

Radius of gyration: 17.24 Å; Cα contacts (8 Å, |Δi|>4): 99; chains: 1; bounding box: 35×54×55 Å

Foldseek 3Di:
DPPDDPDQDPLNLLQVLLVQLPDPDLVSNLVSLVVLLVVLVVCVVVLQCLQPDDDLVSLVSVLSLLVSLVVLLVQPDPDPSSVSSNVSSVSSVVSSPDHDPVSHPDDPPPPPPPDDDPPPD